Protein AF-X1HDC0-F1 (afdb_monomer_lite)

Secondary structure (DSSP, 8-state):
---PPPHHHHHHHHHHHHTTTSS-SS-EEEE-S--SSSEEEEEE-SS-EEEEEEPPPSPPPTT--

Radius of gyration: 12.9 Å; chains: 1; bounding box: 30×23×32 Å

Organism: NCBI:txid412755

Foldseek 3Di:
DDPDDDQVNQQVVQVVCVVVVQAHSHKDWDFDDDDPFWGWIWIHPPPGIDIDTHGDDDPDPPPPD

Sequence (65 aa):
MMWFWSCDQLEQLGAFLAERGLCGPTVTAGAIGDGHSNLTFLVSDGRSCVVVRRPPPPPLPPGAH

pLDDT: mean 82.98, std 14.48, range [49.09, 96.69]

Structure (mmCIF, N/CA/C/O backbone):
data_AF-X1HDC0-F1
#
_entry.id   AF-X1HDC0-F1
#
loop_
_atom_site.group_PDB
_atom_site.id
_atom_site.type_symbol
_atom_site.label_atom_id
_atom_site.label_alt_id
_atom_site.label_comp_id
_atom_site.label_asym_id
_atom_site.label_entity_id
_atom_site.label_seq_id
_atom_site.pdbx_PDB_ins_code
_atom_site.Cartn_x
_atom_site.Cartn_y
_atom_site.Cartn_z
_atom_site.occupancy
_atom_site.B_iso_or_equiv
_atom_site.auth_seq_id
_atom_site.auth_comp_id
_atom_site.auth_asym_id
_atom_site.auth_atom_id
_atom_site.pdbx_PDB_model_num
ATOM 1 N N . MET A 1 1 ? 16.242 3.750 -5.676 1.00 49.09 1 MET A N 1
ATOM 2 C CA . MET A 1 1 ? 14.948 4.414 -5.940 1.00 49.09 1 MET A CA 1
ATOM 3 C C . MET A 1 1 ? 14.040 4.119 -4.756 1.00 49.09 1 MET A C 1
ATOM 5 O O . MET A 1 1 ? 13.796 2.952 -4.486 1.00 49.09 1 MET A O 1
ATOM 9 N N . MET A 1 2 ? 13.660 5.131 -3.979 1.00 54.78 2 MET A N 1
ATOM 10 C CA . MET A 1 2 ? 12.845 4.966 -2.769 1.00 54.78 2 MET A CA 1
ATOM 11 C C . MET A 1 2 ? 11.387 4.694 -3.183 1.00 54.78 2 MET A C 1
ATOM 13 O O . MET A 1 2 ? 10.740 5.555 -3.774 1.00 54.78 2 MET A O 1
ATOM 17 N N . TRP A 1 3 ? 10.890 3.479 -2.938 1.00 68.38 3 TRP A N 1
ATOM 18 C CA . TRP A 1 3 ? 9.552 3.026 -3.346 1.00 68.38 3 TRP A CA 1
ATOM 19 C C . TRP A 1 3 ? 8.485 3.438 -2.329 1.00 68.38 3 TRP A C 1
ATOM 21 O O . TRP A 1 3 ? 7.906 2.590 -1.650 1.00 68.38 3 TRP A O 1
ATOM 31 N N . PHE A 1 4 ? 8.240 4.739 -2.207 1.00 74.69 4 PHE A N 1
ATOM 32 C CA . PHE A 1 4 ? 7.174 5.249 -1.347 1.00 74.69 4 PHE A CA 1
ATOM 33 C C . PHE A 1 4 ? 5.867 5.407 -2.102 1.00 74.69 4 PHE A C 1
ATOM 35 O O . PHE A 1 4 ? 5.847 5.726 -3.289 1.00 74.69 4 PHE A O 1
ATOM 42 N N . TRP A 1 5 ? 4.775 5.187 -1.380 1.00 83.81 5 TRP A N 1
ATOM 43 C CA . TRP A 1 5 ? 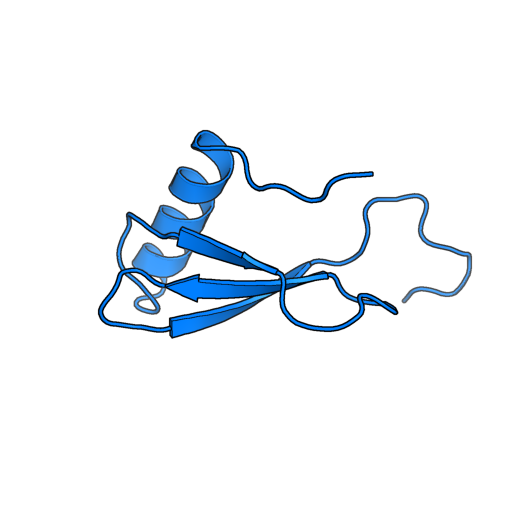3.452 5.582 -1.821 1.00 83.81 5 TRP A CA 1
ATOM 44 C C . TRP A 1 5 ? 3.277 7.080 -1.584 1.00 83.81 5 TRP A C 1
ATOM 46 O O . TRP A 1 5 ? 3.571 7.575 -0.495 1.00 83.81 5 TRP A O 1
ATOM 56 N N . SER A 1 6 ? 2.800 7.803 -2.592 1.00 89.50 6 SER A N 1
ATOM 57 C CA . SER A 1 6 ? 2.292 9.164 -2.391 1.00 89.50 6 SER A CA 1
ATOM 58 C C . SER A 1 6 ? 0.922 9.120 -1.703 1.00 89.50 6 SER A C 1
ATOM 60 O O . SER A 1 6 ? 0.218 8.119 -1.827 1.00 89.50 6 SER A O 1
ATOM 62 N N . CYS A 1 7 ? 0.513 10.200 -1.026 1.00 90.19 7 CYS A N 1
ATOM 63 C CA . CYS A 1 7 ? -0.813 10.272 -0.391 1.00 90.19 7 CYS A CA 1
ATOM 64 C C . CYS A 1 7 ? -1.944 9.971 -1.386 1.00 90.19 7 CYS A C 1
ATOM 66 O O . CYS A 1 7 ? -2.752 9.088 -1.130 1.00 90.19 7 CYS A O 1
ATOM 68 N N . ASP A 1 8 ? -1.905 10.593 -2.567 1.00 93.00 8 ASP A N 1
ATOM 69 C CA . ASP A 1 8 ? -2.874 10.357 -3.644 1.00 93.00 8 ASP A CA 1
ATOM 70 C C . ASP A 1 8 ? -2.933 8.877 -4.080 1.00 93.00 8 ASP A C 1
ATOM 72 O O . ASP A 1 8 ? -4.006 8.305 -4.257 1.00 93.00 8 ASP A O 1
ATOM 76 N N . GLN A 1 9 ? -1.783 8.197 -4.157 1.00 92.56 9 GLN A N 1
ATOM 77 C CA . GLN A 1 9 ? -1.744 6.772 -4.500 1.00 92.56 9 GLN A CA 1
ATOM 78 C C . GLN A 1 9 ? -2.348 5.888 -3.401 1.00 92.56 9 GLN A C 1
ATOM 80 O O . GLN A 1 9 ? -2.926 4.848 -3.716 1.00 92.56 9 GLN A O 1
ATOM 85 N N . LEU A 1 10 ? -2.204 6.267 -2.125 1.00 93.62 10 LEU A N 1
ATOM 86 C CA . LEU A 1 10 ? -2.838 5.555 -1.011 1.00 93.62 10 LEU A CA 1
ATOM 87 C C . LEU A 1 10 ? -4.351 5.759 -1.006 1.00 93.62 10 LEU A C 1
ATOM 89 O O . LEU A 1 10 ? -5.075 4.804 -0.738 1.00 93.62 10 LEU A O 1
ATOM 93 N N . GLU A 1 11 ? -4.829 6.955 -1.343 1.00 94.69 11 GLU A N 1
ATOM 94 C CA . GLU A 1 11 ? -6.263 7.232 -1.476 1.00 94.69 11 GLU A CA 1
ATOM 95 C C . GLU A 1 11 ? -6.882 6.411 -2.614 1.00 94.69 11 GLU A C 1
ATOM 97 O O . GLU A 1 11 ? -7.883 5.722 -2.409 1.00 94.69 11 GLU A O 1
ATOM 102 N N . GLN A 1 12 ? -6.240 6.386 -3.787 1.00 95.00 12 GLN A N 1
ATOM 103 C CA . GLN A 1 12 ? -6.688 5.562 -4.915 1.00 95.00 12 GLN A CA 1
ATOM 104 C C . GLN A 1 12 ? -6.668 4.062 -4.583 1.00 95.00 12 GLN A C 1
ATOM 106 O O . GLN A 1 12 ? -7.607 3.333 -4.911 1.0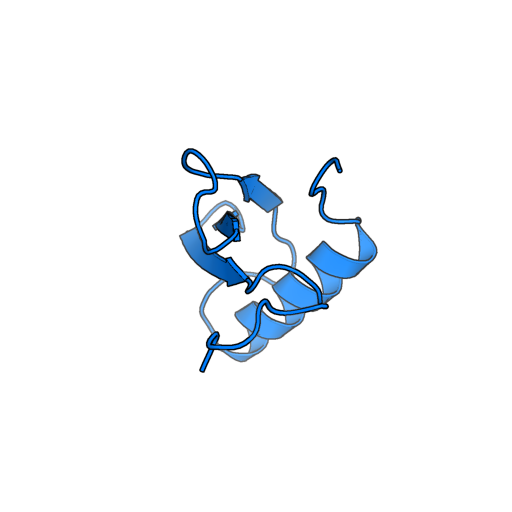0 95.00 12 GLN A O 1
ATOM 111 N N . LEU A 1 13 ? -5.614 3.586 -3.909 1.00 94.38 13 LEU A N 1
ATOM 112 C CA . LEU A 1 13 ? -5.519 2.191 -3.481 1.00 94.38 13 LEU A CA 1
ATOM 113 C C . LEU A 1 13 ? -6.606 1.837 -2.459 1.00 94.38 13 LEU A C 1
ATOM 115 O O . LEU A 1 13 ? -7.221 0.778 -2.565 1.00 94.38 13 LEU A O 1
ATOM 119 N N . GLY A 1 14 ? -6.843 2.709 -1.481 1.00 95.12 14 GLY A N 1
ATOM 120 C CA . GLY A 1 14 ? -7.872 2.519 -0.467 1.00 95.12 14 GLY A CA 1
ATOM 121 C C . GLY A 1 14 ? -9.266 2.438 -1.083 1.00 95.12 14 GLY A C 1
ATOM 122 O O . GLY A 1 14 ? -10.000 1.497 -0.785 1.00 95.12 14 GLY A O 1
ATOM 123 N N . ALA A 1 15 ? -9.598 3.337 -2.014 1.00 95.88 15 ALA A N 1
ATOM 124 C CA . ALA A 1 15 ? -10.848 3.274 -2.773 1.00 95.88 15 ALA A CA 1
ATOM 125 C C . ALA A 1 15 ? -10.992 1.936 -3.526 1.00 95.88 15 ALA A C 1
ATOM 127 O O . ALA A 1 15 ? -11.981 1.227 -3.338 1.00 95.88 15 ALA A O 1
ATOM 128 N N . PHE A 1 16 ? -9.958 1.527 -4.269 1.00 94.88 16 PHE A N 1
ATOM 129 C CA . PHE A 1 16 ? -9.946 0.267 -5.021 1.00 94.88 16 PHE A CA 1
ATOM 130 C C . PHE A 1 16 ? -10.168 -0.977 -4.139 1.00 94.88 16 PHE A C 1
ATOM 132 O O . PHE A 1 16 ? -10.834 -1.934 -4.559 1.00 94.88 16 PHE A O 1
ATOM 139 N N . LEU A 1 17 ? -9.584 -0.991 -2.934 1.00 95.25 17 LEU A N 1
ATOM 140 C CA . LEU A 1 17 ? -9.728 -2.081 -1.965 1.00 95.25 17 LEU A CA 1
ATOM 141 C C . LEU A 1 17 ? -11.096 -2.057 -1.270 1.00 95.25 17 LEU A C 1
ATOM 143 O O . LEU A 1 17 ? -11.672 -3.123 -1.037 1.00 95.25 17 LEU A O 1
ATOM 147 N N . ALA A 1 18 ? -11.627 -0.868 -0.981 1.00 95.38 18 ALA A N 1
ATOM 148 C CA . ALA A 1 18 ? -12.943 -0.679 -0.377 1.00 95.38 18 ALA A CA 1
ATOM 149 C C . ALA A 1 18 ? -14.074 -1.112 -1.309 1.00 95.38 18 ALA A C 1
ATOM 151 O O . ALA A 1 18 ? -14.976 -1.830 -0.875 1.00 95.38 18 ALA A O 1
ATOM 152 N N . GLU A 1 19 ? -13.981 -0.792 -2.601 1.00 96.69 19 GLU A N 1
ATOM 153 C CA . GLU A 1 19 ? -14.910 -1.289 -3.625 1.00 96.69 19 GLU A CA 1
ATOM 154 C C . GLU A 1 19 ? -14.963 -2.827 -3.684 1.00 96.69 19 GLU A C 1
ATOM 156 O O . GLU A 1 19 ? -15.968 -3.405 -4.090 1.00 96.69 19 GLU A O 1
ATOM 161 N N . ARG A 1 20 ? -13.892 -3.505 -3.252 1.00 95.31 20 ARG A N 1
ATOM 162 C CA . ARG A 1 20 ? -13.785 -4.974 -3.203 1.00 95.31 20 ARG A CA 1
ATOM 163 C C . ARG A 1 20 ? -14.084 -5.567 -1.826 1.00 95.31 20 ARG A C 1
ATOM 165 O O . ARG A 1 20 ? -13.991 -6.781 -1.669 1.00 95.31 20 ARG A O 1
ATOM 172 N N . GLY A 1 21 ? -14.417 -4.740 -0.834 1.00 94.81 21 GLY A N 1
ATOM 173 C CA . GLY A 1 21 ? -14.685 -5.181 0.537 1.00 94.81 21 GLY A CA 1
ATOM 174 C C . GLY A 1 21 ? -13.465 -5.757 1.264 1.00 94.81 21 GLY A C 1
ATOM 175 O O . GLY A 1 21 ? -13.633 -6.550 2.185 1.00 94.81 21 GLY A O 1
ATOM 176 N N . LEU A 1 22 ? -12.246 -5.398 0.841 1.00 93.75 22 LEU A N 1
ATOM 177 C CA . LEU A 1 22 ? -11.000 -5.942 1.397 1.00 93.75 22 LEU A CA 1
ATOM 178 C C . LEU A 1 22 ? -10.433 -5.094 2.549 1.00 93.75 22 LEU A C 1
ATOM 180 O O . LEU A 1 22 ? -9.926 -5.643 3.523 1.00 93.75 22 LEU A O 1
ATOM 184 N N . CYS A 1 23 ? -10.520 -3.767 2.433 1.00 93.69 23 CYS A N 1
ATOM 185 C CA . CYS A 1 23 ? -10.079 -2.776 3.424 1.00 93.69 23 CYS A CA 1
ATOM 186 C C . CYS A 1 23 ? -10.988 -1.538 3.363 1.00 93.69 23 CYS A C 1
ATOM 188 O O . CYS A 1 23 ? -11.780 -1.395 2.437 1.00 93.69 23 CYS A O 1
ATOM 190 N N . GLY A 1 24 ? -10.867 -0.627 4.331 1.00 91.38 24 GLY A N 1
ATOM 191 C CA . GLY A 1 24 ? -11.492 0.697 4.267 1.00 91.38 24 GLY A CA 1
ATOM 192 C C . GLY A 1 24 ? -10.883 1.630 3.200 1.00 91.38 24 GLY A C 1
ATOM 193 O O . GLY A 1 24 ? -9.828 1.330 2.641 1.00 91.38 24 GLY A O 1
ATOM 194 N N . PRO A 1 25 ? -11.521 2.788 2.932 1.00 90.56 25 PRO A N 1
ATOM 195 C CA . PRO A 1 25 ? -11.089 3.739 1.900 1.00 90.56 25 PRO A CA 1
ATOM 196 C C . PRO A 1 25 ? -9.803 4.498 2.255 1.00 90.56 25 PRO A C 1
ATOM 198 O O . PRO A 1 25 ? -9.149 5.047 1.377 1.00 90.56 25 PRO A O 1
ATOM 201 N N . THR A 1 26 ? -9.427 4.536 3.534 1.00 93.94 26 THR A N 1
ATOM 202 C CA . THR A 1 26 ? -8.169 5.124 4.000 1.00 93.94 26 THR A CA 1
ATOM 203 C C . THR A 1 26 ? -7.240 4.007 4.437 1.00 93.94 26 THR A C 1
ATOM 205 O O . THR A 1 26 ? -7.563 3.258 5.359 1.00 93.94 26 THR A O 1
ATOM 208 N N . VAL A 1 27 ? -6.081 3.905 3.788 1.00 95.31 27 VAL A N 1
ATOM 209 C CA . VAL A 1 27 ? -5.105 2.846 4.053 1.00 95.31 27 VAL A CA 1
ATOM 210 C C . VAL A 1 27 ? -3.700 3.397 4.245 1.00 95.31 27 VAL A C 1
ATOM 212 O O . VAL A 1 27 ? -3.320 4.430 3.698 1.00 95.31 27 VAL A O 1
ATOM 215 N N . THR A 1 28 ? -2.908 2.656 5.007 1.00 93.88 28 THR A N 1
ATOM 216 C CA . THR A 1 28 ? -1.461 2.840 5.138 1.00 93.88 28 THR A CA 1
ATOM 217 C C . THR A 1 28 ? -0.746 1.670 4.481 1.00 93.88 28 THR A C 1
ATOM 219 O O . THR A 1 28 ? -1.291 0.568 4.440 1.00 93.88 28 THR A O 1
ATOM 222 N N . ALA A 1 29 ? 0.458 1.895 3.952 1.00 92.56 29 ALA A N 1
ATOM 223 C CA . ALA A 1 29 ? 1.237 0.856 3.287 1.00 92.56 29 ALA A CA 1
ATOM 224 C C . ALA A 1 29 ? 2.695 0.862 3.756 1.00 92.56 29 ALA A C 1
ATOM 226 O O . ALA A 1 29 ? 3.361 1.898 3.721 1.00 92.56 29 ALA A O 1
ATOM 227 N N . GLY A 1 30 ? 3.203 -0.308 4.140 1.00 90.06 30 GLY A N 1
ATOM 228 C CA . GLY A 1 30 ? 4.610 -0.536 4.468 1.00 90.06 30 GLY A CA 1
ATOM 229 C C . GLY A 1 30 ? 5.208 -1.604 3.559 1.00 90.06 30 GLY A C 1
ATOM 230 O O . GLY A 1 30 ? 4.580 -2.634 3.326 1.00 90.06 30 GLY A O 1
ATOM 231 N N . ALA A 1 31 ? 6.407 -1.373 3.022 1.00 87.94 31 ALA A N 1
ATOM 232 C CA . ALA A 1 31 ? 7.112 -2.394 2.249 1.00 87.94 31 ALA A CA 1
ATOM 233 C C . ALA A 1 31 ? 7.533 -3.558 3.161 1.00 87.94 31 ALA A C 1
ATOM 235 O O . ALA A 1 31 ? 7.998 -3.332 4.278 1.00 87.94 31 ALA A O 1
AT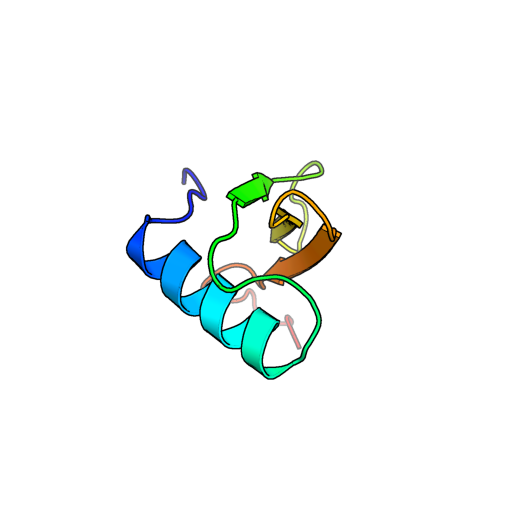OM 236 N N . ILE A 1 32 ? 7.376 -4.791 2.679 1.00 87.50 32 ILE A N 1
ATOM 237 C CA . ILE A 1 32 ? 7.763 -6.011 3.392 1.00 87.50 32 ILE A CA 1
ATOM 238 C C . ILE A 1 32 ? 8.658 -6.896 2.508 1.00 87.50 32 ILE A C 1
ATOM 240 O O . ILE A 1 32 ? 8.363 -7.119 1.332 1.00 87.50 32 ILE A O 1
ATOM 244 N N . GLY A 1 33 ? 9.741 -7.418 3.094 1.00 78.00 33 GLY A N 1
ATOM 245 C CA . GLY A 1 33 ? 10.728 -8.290 2.439 1.00 78.00 33 GLY A CA 1
ATOM 246 C C . GLY A 1 33 ? 11.867 -7.563 1.703 1.00 78.00 33 GLY A C 1
ATOM 247 O O . GLY A 1 33 ? 11.830 -6.351 1.510 1.00 78.00 33 GLY A O 1
ATOM 248 N N . ASP A 1 34 ? 12.868 -8.333 1.258 1.00 68.19 34 ASP A N 1
ATOM 249 C CA . ASP A 1 34 ? 14.132 -7.846 0.660 1.00 68.19 34 ASP A CA 1
ATOM 250 C C . ASP A 1 34 ? 14.074 -7.525 -0.854 1.00 68.19 34 ASP A C 1
ATOM 252 O O . ASP A 1 34 ? 15.088 -7.250 -1.486 1.00 68.19 34 ASP A O 1
ATOM 256 N N . GLY A 1 35 ? 12.891 -7.522 -1.481 1.00 59.16 35 GLY A N 1
ATOM 257 C CA . GLY A 1 35 ? 12.703 -6.849 -2.779 1.00 59.16 35 GLY A CA 1
ATOM 258 C C . GLY A 1 35 ? 13.347 -7.491 -4.022 1.00 59.16 35 GLY A C 1
ATOM 259 O O . GLY A 1 35 ? 13.727 -6.775 -4.942 1.00 59.16 35 GLY A O 1
ATOM 260 N N . HIS A 1 36 ? 13.435 -8.822 -4.110 1.00 60.22 36 HIS A N 1
ATOM 261 C CA . HIS A 1 36 ? 14.166 -9.480 -5.208 1.00 60.22 36 HIS A CA 1
ATOM 262 C C . HIS A 1 36 ? 13.415 -9.594 -6.555 1.00 60.22 36 HIS A C 1
ATOM 264 O O . HIS A 1 36 ? 14.058 -9.820 -7.577 1.00 60.22 36 HIS A O 1
ATOM 270 N N . SER A 1 37 ? 12.080 -9.455 -6.621 1.00 63.09 37 SER A N 1
ATOM 271 C CA . SER A 1 37 ? 11.350 -9.506 -7.917 1.00 63.09 37 SER A CA 1
ATOM 272 C C . SER A 1 37 ? 9.961 -8.865 -7.925 1.00 63.09 37 SER A C 1
ATOM 274 O O . SER A 1 37 ? 9.514 -8.407 -8.967 1.00 63.09 37 SER A O 1
ATOM 276 N N . ASN A 1 38 ? 9.256 -8.827 -6.791 1.00 68.19 38 ASN A N 1
ATOM 277 C CA . ASN A 1 38 ? 7.973 -8.133 -6.664 1.00 68.19 38 ASN A CA 1
ATOM 278 C C . ASN A 1 38 ? 8.027 -7.215 -5.447 1.00 68.19 38 ASN A C 1
ATOM 280 O O . ASN A 1 38 ? 8.350 -7.674 -4.347 1.00 68.19 38 ASN A O 1
ATOM 284 N N . LEU A 1 39 ? 7.683 -5.940 -5.629 1.00 80.44 39 LEU A N 1
ATOM 285 C CA . LEU A 1 39 ? 7.523 -5.027 -4.505 1.00 80.44 39 LEU A CA 1
ATOM 286 C C . LEU A 1 39 ? 6.282 -5.461 -3.732 1.00 80.44 39 LEU A C 1
ATOM 288 O O . LEU A 1 39 ? 5.176 -5.453 -4.274 1.00 80.44 39 LEU A O 1
ATOM 292 N N . THR A 1 40 ? 6.476 -5.870 -2.486 1.00 87.94 40 THR A N 1
ATOM 293 C CA . THR A 1 40 ? 5.400 -6.389 -1.647 1.00 87.94 40 THR A CA 1
ATOM 294 C C . THR A 1 40 ? 5.137 -5.400 -0.525 1.00 87.94 40 THR A C 1
ATOM 296 O O . THR A 1 40 ? 6.068 -4.951 0.141 1.00 87.94 40 THR A O 1
ATOM 299 N N . PHE A 1 41 ? 3.875 -5.034 -0.340 1.00 90.69 41 PHE A N 1
ATOM 300 C CA . PHE A 1 41 ? 3.443 -4.071 0.662 1.00 90.69 41 PHE A CA 1
ATOM 301 C C . PHE A 1 41 ? 2.396 -4.709 1.563 1.00 90.69 41 PHE A C 1
ATOM 303 O O . PHE A 1 41 ? 1.446 -5.320 1.072 1.00 90.69 41 PHE A O 1
ATOM 310 N N . LEU A 1 42 ? 2.555 -4.535 2.870 1.00 93.19 42 LEU A N 1
ATOM 311 C CA . LEU A 1 42 ? 1.470 -4.727 3.817 1.00 93.19 42 LEU A CA 1
ATOM 312 C C . LEU A 1 42 ? 0.627 -3.456 3.820 1.00 93.19 42 LEU A C 1
ATOM 314 O O . LEU A 1 42 ? 1.151 -2.375 4.093 1.00 93.19 42 LEU A O 1
ATOM 318 N N . VAL A 1 43 ? -0.656 -3.595 3.509 1.00 94.81 43 VAL A N 1
ATOM 319 C CA . VAL A 1 43 ? -1.617 -2.495 3.456 1.00 94.81 43 VAL A CA 1
ATOM 320 C C . VAL A 1 43 ? -2.679 -2.719 4.518 1.00 94.81 43 VAL A C 1
ATOM 322 O O . VAL A 1 43 ? -3.193 -3.830 4.645 1.00 94.81 43 VAL A O 1
ATOM 325 N N . SER A 1 44 ? -2.997 -1.684 5.293 1.00 94.81 44 SER A N 1
ATOM 326 C CA . SER A 1 44 ? -3.983 -1.781 6.369 1.00 94.81 44 SER A CA 1
ATOM 327 C C . SER A 1 44 ? -4.804 -0.507 6.535 1.00 94.81 44 SER A C 1
ATOM 329 O O . SER A 1 44 ? -4.270 0.600 6.433 1.00 94.81 44 SER A O 1
ATOM 331 N N . ASP A 1 45 ? -6.088 -0.682 6.850 1.00 94.06 45 ASP A N 1
ATOM 332 C CA . ASP A 1 45 ? -7.013 0.362 7.317 1.00 94.06 45 ASP A CA 1
ATOM 333 C C . ASP A 1 45 ? -7.148 0.391 8.856 1.00 94.06 45 ASP A C 1
ATOM 335 O O . ASP A 1 45 ? -8.018 1.063 9.406 1.00 94.06 45 ASP A O 1
ATOM 339 N N . GLY A 1 46 ? -6.318 -0.377 9.574 1.00 92.69 46 GLY A N 1
ATOM 340 C CA . GLY A 1 46 ? -6.371 -0.525 11.032 1.00 92.69 46 GLY A CA 1
ATOM 341 C C . GLY A 1 46 ? -7.374 -1.568 11.540 1.00 92.69 46 GLY A C 1
ATOM 342 O O . GLY A 1 46 ? -7.390 -1.850 12.737 1.00 92.69 46 GLY A O 1
ATOM 343 N N . ARG A 1 47 ? -8.189 -2.166 10.660 1.00 92.06 47 ARG A N 1
ATOM 344 C CA . ARG A 1 47 ? -9.102 -3.279 10.993 1.00 92.06 47 ARG A CA 1
ATOM 345 C C . ARG A 1 47 ? -8.808 -4.530 10.178 1.00 92.06 47 ARG A C 1
ATOM 347 O O . ARG A 1 47 ? -8.843 -5.629 10.722 1.00 92.06 47 ARG A O 1
ATOM 354 N N . SER A 1 48 ? -8.504 -4.349 8.899 1.00 92.94 48 SER A N 1
ATOM 355 C CA . SER A 1 48 ? -8.153 -5.408 7.961 1.00 92.94 48 SER A CA 1
ATOM 356 C C . SER A 1 48 ? -6.748 -5.174 7.413 1.00 92.94 48 SER A C 1
ATOM 358 O O . SER A 1 48 ? -6.227 -4.053 7.402 1.00 92.94 48 SER A O 1
ATOM 360 N N . CYS A 1 49 ? -6.115 -6.257 6.973 1.00 94.50 49 CYS A N 1
ATOM 361 C CA . CYS A 1 49 ? -4.771 -6.231 6.415 1.00 94.50 49 CYS A CA 1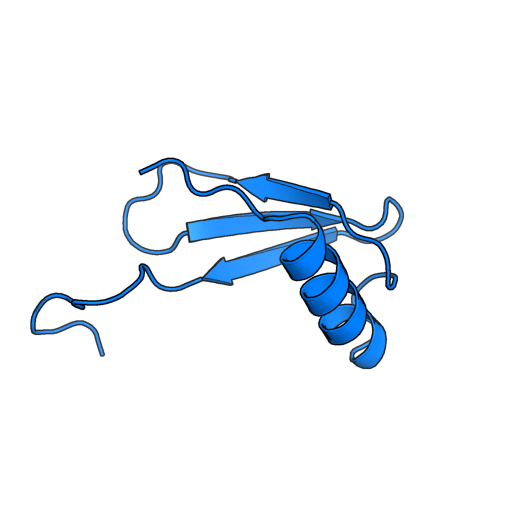
ATOM 362 C C . CYS A 1 49 ? -4.744 -7.045 5.127 1.00 94.50 49 CYS A C 1
ATOM 364 O O . CYS A 1 49 ? -5.215 -8.183 5.099 1.00 94.50 49 CYS A O 1
ATOM 366 N N . VAL A 1 50 ? -4.140 -6.486 4.083 1.00 94.94 50 VAL A N 1
ATOM 367 C CA . VAL A 1 50 ? -3.937 -7.165 2.802 1.00 94.94 50 VAL A CA 1
ATOM 368 C C . VAL A 1 50 ? -2.499 -7.023 2.333 1.00 94.94 50 VAL A C 1
ATOM 370 O O . VAL A 1 50 ? -1.802 -6.063 2.658 1.00 94.94 50 VAL A O 1
ATOM 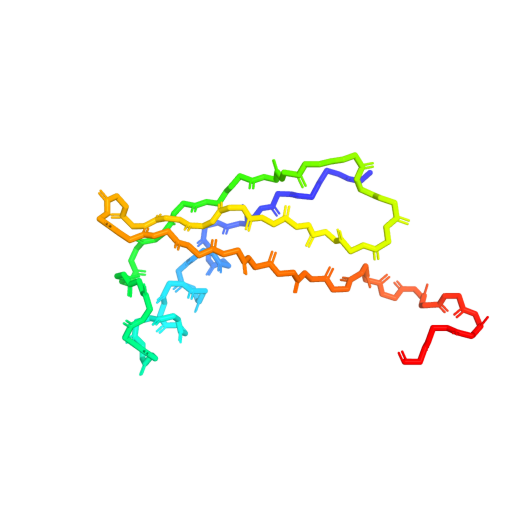373 N N . VAL A 1 51 ? -2.049 -7.996 1.544 1.00 93.38 51 VAL A N 1
ATOM 374 C CA . VAL A 1 51 ? -0.740 -7.956 0.892 1.00 93.38 51 VAL A CA 1
ATOM 375 C C . VAL A 1 51 ? -0.925 -7.515 -0.552 1.00 93.38 51 VAL A C 1
ATOM 377 O O . VAL A 1 51 ? -1.583 -8.196 -1.338 1.00 93.38 51 VAL A O 1
ATOM 380 N N . VAL A 1 52 ? -0.312 -6.391 -0.914 1.00 91.12 52 VAL A N 1
ATOM 381 C CA . VAL A 1 52 ? -0.311 -5.864 -2.281 1.00 91.12 52 VAL A CA 1
ATOM 382 C C . VAL A 1 52 ? 1.040 -6.144 -2.920 1.00 91.12 52 VAL A C 1
ATOM 384 O O . VAL A 1 52 ? 2.082 -5.761 -2.391 1.00 91.12 52 VAL A O 1
ATOM 387 N N . ARG A 1 53 ? 1.027 -6.798 -4.083 1.00 89.38 53 ARG A N 1
ATOM 388 C CA . ARG A 1 53 ? 2.224 -7.067 -4.886 1.00 89.38 53 ARG A CA 1
ATOM 389 C C . ARG A 1 53 ? 2.193 -6.198 -6.131 1.00 89.38 53 ARG A C 1
ATOM 391 O O . ARG A 1 53 ? 1.232 -6.260 -6.893 1.00 89.38 53 ARG A O 1
ATOM 398 N N . ARG A 1 54 ? 3.241 -5.402 -6.335 1.00 84.00 54 ARG A N 1
ATOM 399 C CA . ARG A 1 54 ? 3.440 -4.626 -7.560 1.00 84.00 54 ARG A CA 1
ATOM 400 C C . ARG A 1 54 ? 4.619 -5.193 -8.351 1.00 84.00 54 ARG A C 1
ATOM 402 O O . ARG A 1 54 ? 5.675 -5.430 -7.750 1.00 84.00 54 ARG A O 1
ATOM 409 N N . PRO A 1 55 ? 4.475 -5.375 -9.673 1.00 75.81 55 PRO A N 1
ATOM 410 C CA . PRO A 1 55 ? 5.632 -5.611 -10.518 1.00 75.81 55 PRO A CA 1
ATOM 411 C C . PRO A 1 55 ? 6.568 -4.389 -10.452 1.00 75.81 55 PRO A C 1
ATOM 413 O O . PRO A 1 55 ? 6.100 -3.265 -10.223 1.00 75.81 55 PRO A O 1
ATOM 416 N N . PRO A 1 56 ? 7.889 -4.578 -10.613 1.00 70.38 56 PRO A N 1
ATOM 417 C CA . PRO A 1 56 ? 8.813 -3.460 -10.749 1.00 70.38 56 PRO A CA 1
ATOM 418 C C . PRO A 1 56 ? 8.417 -2.620 -11.974 1.00 70.38 56 PRO A C 1
ATOM 420 O O . PRO A 1 56 ? 7.906 -3.175 -12.953 1.00 70.38 56 PRO A O 1
ATOM 423 N N . PRO A 1 57 ? 8.612 -1.290 -11.946 1.00 66.25 57 PRO A N 1
ATOM 424 C CA . PRO A 1 57 ? 8.309 -0.478 -13.112 1.00 66.25 57 PRO A CA 1
ATOM 425 C C . PRO A 1 57 ? 9.215 -0.865 -14.289 1.00 66.25 57 PRO A C 1
ATOM 427 O O . PRO A 1 57 ? 10.334 -1.343 -14.079 1.00 66.25 57 PRO A O 1
ATOM 430 N N . PRO A 1 58 ? 8.746 -0.645 -15.527 1.00 65.62 58 PRO A N 1
ATOM 431 C CA . PRO A 1 58 ? 9.526 -0.927 -16.721 1.00 65.62 58 PRO A CA 1
ATOM 432 C C . PRO A 1 58 ? 10.830 -0.099 -16.777 1.00 65.62 58 PRO A C 1
ATOM 434 O O . PRO A 1 58 ? 10.902 0.972 -16.169 1.00 65.62 58 PRO A O 1
ATOM 437 N N . PRO A 1 59 ? 11.844 -0.547 -17.543 1.00 66.56 59 PRO A N 1
ATOM 438 C CA . PRO A 1 59 ? 11.804 -1.678 -18.468 1.00 66.56 59 PRO A CA 1
ATOM 439 C C . PRO A 1 59 ? 11.874 -3.017 -17.736 1.00 66.56 59 PRO A C 1
ATOM 441 O O . PRO A 1 59 ? 12.777 -3.276 -16.943 1.00 66.56 59 PRO A O 1
ATOM 444 N N . LEU A 1 60 ? 10.901 -3.878 -18.025 1.00 59.47 60 LEU A N 1
ATOM 445 C CA . LEU A 1 60 ? 10.966 -5.267 -17.611 1.00 59.47 60 LEU A CA 1
ATOM 446 C C . LEU A 1 60 ? 12.166 -5.912 -18.329 1.00 59.47 60 LEU A C 1
ATOM 448 O O . LEU A 1 60 ? 12.328 -5.687 -19.533 1.00 59.47 60 LEU A O 1
ATOM 452 N N . PRO A 1 61 ? 13.027 -6.679 -17.638 1.00 59.06 61 PRO A N 1
ATOM 453 C CA . PRO A 1 61 ? 14.079 -7.420 -18.319 1.00 59.06 61 PRO A CA 1
ATOM 454 C C . PRO A 1 61 ? 13.451 -8.378 -19.348 1.00 59.06 61 PRO A C 1
ATOM 456 O O . PRO A 1 61 ? 12.353 -8.894 -19.106 1.00 59.06 61 PRO A O 1
ATOM 459 N N . PRO A 1 62 ? 14.112 -8.630 -20.494 1.00 49.09 62 PRO A N 1
ATOM 460 C CA . PRO A 1 62 ? 13.614 -9.589 -21.474 1.00 49.09 62 PRO A CA 1
ATOM 461 C C . PRO A 1 62 ? 13.415 -10.951 -20.793 1.00 49.09 62 PRO A C 1
ATOM 463 O O . PRO A 1 62 ? 14.369 -11.531 -20.279 1.00 49.09 62 PRO A O 1
ATOM 466 N N . GLY A 1 63 ? 12.167 -11.430 -20.750 1.00 58.28 63 GLY A N 1
ATOM 467 C CA . GLY A 1 63 ? 11.786 -12.686 -20.090 1.00 58.28 63 GLY A CA 1
ATOM 468 C C . GLY A 1 63 ? 10.902 -12.551 -18.844 1.00 58.28 63 GLY A C 1
ATOM 469 O O . GLY A 1 63 ? 10.489 -13.575 -18.305 1.00 58.28 63 GLY A O 1
ATOM 470 N N . ALA A 1 64 ? 10.566 -11.339 -18.390 1.00 62.12 64 ALA A N 1
ATOM 471 C CA . ALA A 1 64 ? 9.456 -11.168 -17.450 1.00 62.12 64 ALA A CA 1
ATOM 472 C C . ALA A 1 64 ? 8.122 -11.344 -18.209 1.00 62.12 64 ALA A C 1
ATOM 474 O O . ALA A 1 64 ? 7.800 -10.521 -19.066 1.00 62.12 64 ALA A O 1
ATOM 475 N N . HIS A 1 65 ? 7.405 -12.441 -17.937 1.00 55.88 65 HIS A N 1
ATOM 476 C 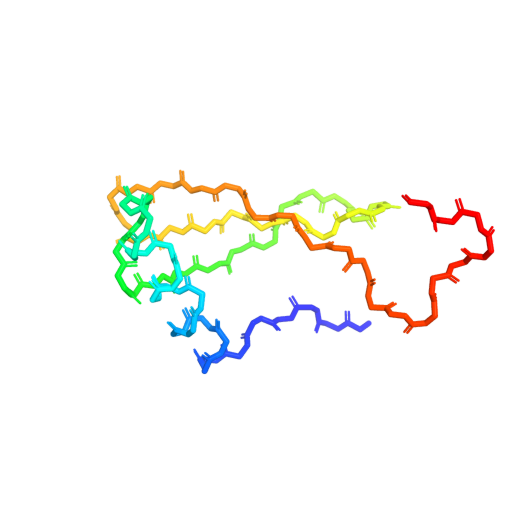CA . HIS A 1 65 ? 6.124 -12.817 -18.553 1.00 55.88 65 HIS A CA 1
ATOM 477 C C . HIS A 1 65 ? 4.967 -12.628 -17.569 1.00 55.88 65 HIS A C 1
ATOM 479 O O . HIS A 1 65 ? 5.181 -12.906 -16.365 1.00 55.88 65 HIS A O 1
#